Protein AF-A0A7Y3BCU7-F1 (afdb_monomer_lite)

Sequence (84 aa):
ALGLVIAVPAVCGFIWAGWAVVGRPPLSFGFVNVPAAVLIFTMSVFTAPVGSRLAHALHAGPLKRVFALFLLITSIRMLWQ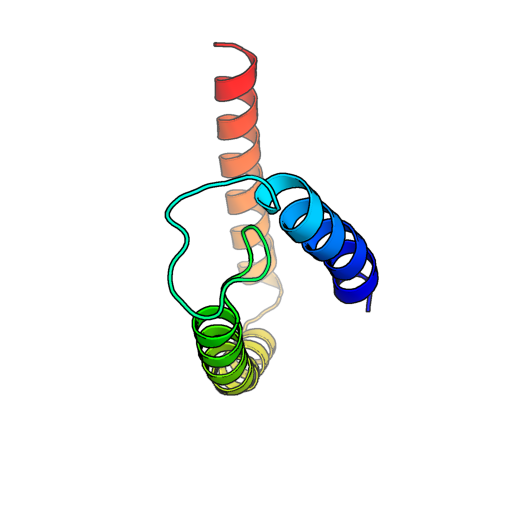ALG

Radius of gyration: 18.39 Å; chains: 1; bounding box: 41×24×41 Å

Foldseek 3Di:
DVVVVVVVVVVVVQLVCQVPDPPDDPCDRRNRRPVVVVVCVVVCVVCVVVVVVVVVVDDPVVVVVVVVVVVVVVVVVVVVVVVD

pLDDT: mean 86.09, std 9.02, range [60.31, 97.31]

Secondary structure (DSSP, 8-state):
-HHHHHHHHHHHHHHHHTTT-SSPPTTEETTEEHHHHHHHHHHHHHHHHHHHHHHHHS-HHHHHHHHHHHHHHHHHHHHHHHH-

Structure (mmCIF, N/CA/C/O backbone):
data_AF-A0A7Y3BCU7-F1
#
_entry.id   AF-A0A7Y3BCU7-F1
#
loop_
_atom_site.group_PDB
_atom_site.id
_atom_site.type_symbol
_atom_site.label_atom_id
_atom_site.label_alt_id
_atom_site.label_comp_id
_atom_site.label_asym_id
_atom_site.label_entity_id
_atom_site.label_seq_id
_atom_site.pdbx_PDB_ins_code
_atom_site.Cartn_x
_atom_site.Cartn_y
_atom_site.Cartn_z
_atom_site.occupancy
_atom_site.B_iso_or_equiv
_atom_site.auth_seq_id
_atom_site.auth_comp_id
_atom_site.auth_asym_id
_atom_site.auth_atom_id
_atom_site.pdbx_PDB_model_num
ATOM 1 N N . ALA A 1 1 ? -9.080 13.578 -5.590 1.00 62.56 1 ALA A N 1
ATOM 2 C CA . ALA A 1 1 ? -8.318 12.341 -5.861 1.00 62.56 1 ALA A CA 1
ATOM 3 C C . ALA A 1 1 ? -6.813 12.634 -5.882 1.00 62.56 1 ALA A C 1
ATOM 5 O O . ALA A 1 1 ? -6.214 12.701 -6.946 1.00 62.56 1 ALA A O 1
ATOM 6 N N . LEU A 1 2 ? -6.195 12.828 -4.710 1.00 83.25 2 LEU A N 1
ATOM 7 C CA . LEU A 1 2 ? -4.750 13.111 -4.606 1.00 83.25 2 LEU A CA 1
ATOM 8 C C . LEU A 1 2 ? -3.896 11.922 -5.082 1.00 83.25 2 LEU A C 1
ATOM 10 O O . LEU A 1 2 ? -2.884 12.116 -5.743 1.00 83.25 2 LEU A O 1
ATOM 14 N N . GLY A 1 3 ? -4.363 10.694 -4.825 1.00 83.88 3 GLY A N 1
ATOM 15 C CA . GLY A 1 3 ? -3.703 9.455 -5.246 1.00 83.88 3 GLY A CA 1
ATOM 16 C C . GLY A 1 3 ? -3.493 9.332 -6.759 1.00 83.88 3 GLY A C 1
ATOM 17 O O . GLY A 1 3 ? -2.445 8.876 -7.195 1.00 83.88 3 GLY A O 1
ATOM 18 N N . LEU A 1 4 ? -4.451 9.787 -7.574 1.00 88.00 4 LEU A N 1
ATOM 19 C CA . LEU A 1 4 ? -4.324 9.737 -9.035 1.00 88.00 4 LEU A CA 1
ATOM 20 C C . LEU A 1 4 ? -3.196 10.659 -9.521 1.00 88.00 4 LEU A C 1
ATOM 22 O O . LEU A 1 4 ? -2.394 10.270 -10.363 1.00 88.00 4 LEU A O 1
ATOM 26 N N . VAL A 1 5 ? -3.109 11.859 -8.940 1.00 93.31 5 VAL A N 1
ATOM 27 C CA . VAL A 1 5 ? -2.116 12.878 -9.310 1.00 93.31 5 VAL A CA 1
ATOM 28 C C . VAL A 1 5 ? -0.693 12.408 -9.008 1.00 93.31 5 VAL A C 1
ATOM 30 O O . VAL A 1 5 ? 0.205 12.684 -9.794 1.00 93.31 5 VAL A O 1
ATOM 33 N N . ILE A 1 6 ? -0.483 11.663 -7.917 1.00 92.62 6 ILE A N 1
ATOM 34 C CA . ILE A 1 6 ? 0.830 11.078 -7.594 1.00 92.62 6 ILE A CA 1
ATOM 35 C C . ILE A 1 6 ? 1.118 9.790 -8.382 1.00 92.62 6 ILE A C 1
ATOM 37 O O . ILE A 1 6 ? 2.272 9.510 -8.696 1.00 92.62 6 ILE A O 1
ATOM 41 N N . ALA A 1 7 ? 0.088 9.009 -8.729 1.00 89.69 7 ALA A N 1
ATOM 42 C CA . ALA A 1 7 ? 0.253 7.724 -9.405 1.00 89.69 7 ALA A CA 1
ATOM 43 C C . ALA A 1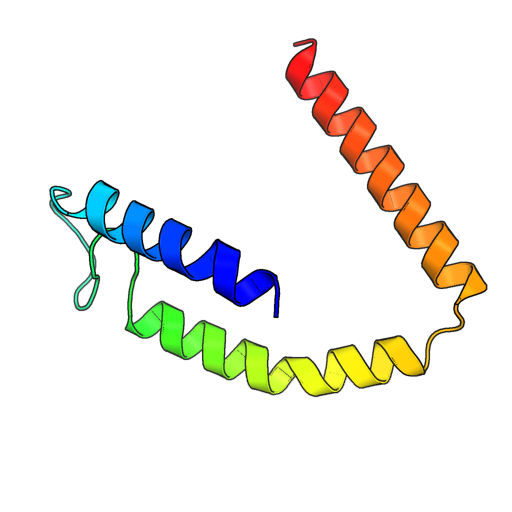 7 ? 0.698 7.877 -10.865 1.00 89.69 7 ALA A C 1
ATOM 45 O O . ALA A 1 7 ? 1.548 7.117 -11.321 1.00 89.69 7 ALA A O 1
ATOM 46 N N . VAL A 1 8 ? 0.160 8.863 -11.589 1.00 91.44 8 VAL A N 1
ATOM 47 C CA . VAL A 1 8 ? 0.492 9.103 -13.005 1.00 91.44 8 VAL A CA 1
ATOM 48 C C . VAL A 1 8 ? 1.998 9.330 -13.229 1.00 91.44 8 VAL A C 1
ATOM 50 O O . VAL A 1 8 ? 2.596 8.555 -13.977 1.00 91.44 8 VAL A O 1
ATOM 53 N N . PRO A 1 9 ? 2.659 10.313 -12.584 1.00 92.19 9 PRO A N 1
ATOM 54 C CA . PRO A 1 9 ? 4.092 10.525 -12.769 1.00 92.19 9 PRO A CA 1
ATOM 55 C C . PRO A 1 9 ? 4.929 9.350 -12.252 1.00 92.19 9 PRO A C 1
ATOM 57 O O . PRO A 1 9 ? 5.946 9.032 -12.863 1.00 92.19 9 PRO A O 1
ATOM 60 N N . ALA A 1 10 ? 4.497 8.658 -11.189 1.00 90.44 10 ALA A N 1
ATOM 61 C CA . ALA A 1 10 ? 5.187 7.467 -10.696 1.00 90.44 10 ALA A CA 1
ATOM 62 C C . ALA A 1 10 ? 5.191 6.339 -11.740 1.00 90.44 10 ALA A C 1
ATOM 64 O O . ALA A 1 10 ? 6.252 5.814 -12.073 1.00 90.44 10 ALA A O 1
ATOM 65 N N . VAL A 1 11 ? 4.027 6.002 -12.305 1.00 89.75 11 VAL A N 1
ATOM 66 C CA . VAL A 1 11 ? 3.895 4.979 -13.355 1.00 89.75 11 VAL A CA 1
ATOM 67 C C . VAL A 1 11 ? 4.706 5.365 -14.590 1.00 89.75 11 VAL A C 1
ATOM 69 O O . VAL A 1 11 ? 5.467 4.539 -15.090 1.00 89.75 11 VAL A O 1
ATOM 72 N N . CYS A 1 12 ? 4.623 6.620 -15.040 1.00 89.56 12 CYS A N 1
ATOM 73 C CA . CYS A 1 12 ? 5.448 7.111 -16.146 1.00 89.56 12 CYS A CA 1
ATOM 74 C C . CYS A 1 12 ? 6.951 6.971 -15.851 1.00 89.56 12 CYS A C 1
ATOM 76 O O . CYS A 1 12 ? 7.701 6.502 -16.708 1.00 89.56 12 CYS A O 1
ATOM 78 N N . GLY A 1 13 ? 7.387 7.304 -14.632 1.00 89.69 13 GLY A N 1
ATOM 79 C CA . GLY A 1 13 ? 8.770 7.134 -14.185 1.00 89.69 13 GLY A CA 1
ATOM 80 C C . GLY A 1 13 ? 9.221 5.672 -14.180 1.00 89.69 13 GLY A C 1
ATOM 81 O O . GLY A 1 13 ? 10.304 5.368 -14.673 1.00 89.69 13 GLY A O 1
ATOM 82 N N . PHE A 1 14 ? 8.383 4.746 -13.707 1.00 87.62 14 PHE A N 1
ATOM 83 C CA . PHE A 1 14 ? 8.679 3.306 -13.716 1.00 87.62 14 PHE A CA 1
ATOM 84 C C . PHE A 1 14 ? 8.706 2.700 -15.124 1.00 87.62 14 PHE A C 1
ATOM 86 O O . PHE A 1 14 ? 9.507 1.799 -15.396 1.00 87.62 14 PHE A O 1
ATOM 93 N N . ILE A 1 15 ? 7.856 3.188 -16.030 1.00 86.81 15 ILE A N 1
ATOM 94 C CA . ILE A 1 15 ? 7.877 2.781 -17.438 1.00 86.81 15 ILE A CA 1
ATOM 95 C C . ILE A 1 15 ? 9.176 3.260 -18.096 1.00 86.81 15 ILE A C 1
ATOM 97 O O . ILE A 1 15 ? 9.852 2.454 -18.738 1.00 86.81 15 ILE A O 1
ATOM 101 N N . TRP A 1 16 ? 9.559 4.528 -17.891 1.00 85.38 16 TRP A N 1
ATOM 102 C CA . TRP A 1 16 ? 10.812 5.080 -18.417 1.00 85.38 16 TRP A CA 1
ATOM 103 C C . TRP A 1 16 ? 12.024 4.337 -17.841 1.00 85.38 16 TRP A C 1
ATOM 105 O O . TRP A 1 16 ? 12.848 3.822 -18.596 1.00 85.38 16 TRP A O 1
ATOM 115 N N . ALA A 1 17 ? 12.114 4.203 -16.516 1.00 84.50 17 ALA A N 1
ATOM 116 C CA . ALA A 1 17 ? 13.245 3.561 -15.845 1.00 84.50 17 ALA A CA 1
ATOM 117 C C . ALA A 1 17 ? 13.433 2.090 -16.259 1.00 84.50 17 ALA A C 1
ATOM 119 O O . ALA A 1 17 ? 14.560 1.608 -16.346 1.00 84.50 17 ALA A O 1
ATOM 120 N N . GLY A 1 18 ? 12.342 1.371 -16.541 1.00 75.00 18 GLY A N 1
ATOM 121 C CA . GLY A 1 18 ? 12.388 -0.039 -16.929 1.00 75.00 18 GLY A CA 1
ATOM 122 C C . GLY A 1 18 ? 12.535 -0.291 -18.430 1.00 75.00 18 GLY A C 1
ATOM 123 O O . GLY A 1 18 ? 12.560 -1.453 -18.841 1.00 75.00 18 GLY A O 1
ATOM 124 N N . TRP A 1 19 ? 12.591 0.751 -19.269 1.00 72.62 19 TRP A N 1
ATOM 125 C CA . TRP A 1 19 ? 12.498 0.609 -20.729 1.00 72.62 19 TRP A CA 1
ATOM 126 C C . TRP A 1 19 ? 13.663 -0.184 -21.340 1.00 72.62 19 TRP A C 1
ATOM 128 O O . TRP A 1 19 ? 13.452 -0.938 -22.291 1.00 72.62 19 TRP A O 1
ATOM 138 N N . ALA A 1 20 ? 14.865 -0.070 -20.769 1.00 70.31 20 ALA A N 1
ATOM 139 C CA . ALA A 1 20 ? 16.089 -0.705 -21.268 1.00 70.31 20 ALA A CA 1
ATOM 140 C C . ALA A 1 20 ? 16.427 -2.058 -20.603 1.00 70.31 20 ALA A C 1
ATOM 142 O O . ALA A 1 20 ? 17.457 -2.652 -20.912 1.00 70.31 20 ALA A O 1
ATOM 143 N N . VAL A 1 21 ? 15.583 -2.570 -19.698 1.00 72.75 21 VAL A N 1
ATOM 144 C CA . VAL A 1 21 ? 15.867 -3.822 -18.974 1.00 72.75 21 VAL A CA 1
ATOM 145 C C . VAL A 1 21 ? 15.586 -5.038 -19.866 1.00 72.75 21 VAL A C 1
ATOM 147 O O . VAL A 1 21 ? 14.488 -5.196 -20.409 1.00 72.75 21 VAL A O 1
ATOM 150 N N . VAL A 1 22 ? 16.577 -5.915 -20.025 1.00 60.31 22 VAL A N 1
ATOM 151 C CA . VAL A 1 22 ? 16.477 -7.165 -20.799 1.00 60.31 22 VAL A CA 1
ATOM 152 C C . VAL A 1 22 ? 16.055 -8.306 -19.860 1.00 60.31 22 VAL A C 1
ATOM 154 O O . VAL A 1 22 ? 16.556 -8.390 -18.745 1.00 60.31 22 VAL A O 1
ATOM 157 N N . GLY A 1 23 ? 15.114 -9.164 -20.282 1.00 69.56 23 GLY A N 1
ATOM 158 C CA . GLY A 1 23 ? 14.587 -10.278 -19.466 1.00 69.56 23 GLY A CA 1
ATOM 159 C C . GLY A 1 23 ? 13.233 -10.027 -18.783 1.00 69.56 23 GLY A C 1
ATOM 160 O O . GLY A 1 23 ? 12.898 -10.692 -17.806 1.00 69.56 23 GLY A O 1
ATOM 161 N N . ARG A 1 24 ? 12.444 -9.060 -19.267 1.00 63.41 24 ARG A N 1
ATOM 162 C CA . ARG A 1 24 ? 11.124 -8.744 -18.698 1.00 63.41 24 ARG A CA 1
ATOM 163 C C . ARG A 1 24 ? 10.091 -9.846 -18.992 1.00 63.41 24 ARG A C 1
ATOM 165 O O . ARG A 1 24 ? 10.085 -10.373 -20.106 1.00 63.41 24 ARG A O 1
ATOM 172 N N . PRO A 1 25 ? 9.175 -10.145 -18.048 1.00 68.62 25 PRO A N 1
ATOM 173 C CA . PRO A 1 25 ? 8.039 -11.026 -18.302 1.00 68.62 25 PRO A CA 1
ATOM 174 C C . PRO A 1 25 ? 7.210 -10.527 -19.497 1.00 68.62 25 PRO A C 1
ATOM 176 O O . PRO A 1 25 ? 7.100 -9.304 -19.678 1.00 68.62 25 PRO A O 1
ATOM 179 N N . PRO A 1 26 ? 6.594 -11.426 -20.287 1.00 67.31 26 PRO A N 1
ATOM 180 C CA . PRO A 1 26 ? 5.734 -11.022 -21.397 1.00 67.31 26 PRO A CA 1
ATOM 181 C C . PRO A 1 26 ? 4.626 -10.079 -20.895 1.00 67.31 26 PRO A C 1
ATOM 183 O O . PRO A 1 26 ? 4.121 -10.252 -19.786 1.00 67.31 26 PRO A O 1
ATOM 186 N N . LEU A 1 27 ? 4.262 -9.073 -21.704 1.00 71.31 27 LEU A N 1
ATOM 187 C CA . LEU A 1 27 ? 3.246 -8.042 -21.398 1.00 71.31 27 LEU A CA 1
ATOM 188 C C . LEU A 1 27 ? 3.642 -6.997 -20.320 1.00 71.31 27 LEU A C 1
ATOM 190 O O . LEU A 1 27 ? 2.776 -6.451 -19.631 1.00 71.31 27 LEU A O 1
ATOM 194 N N . SER A 1 28 ? 4.936 -6.685 -20.175 1.00 75.88 28 SER A N 1
ATOM 195 C CA . SER A 1 28 ? 5.424 -5.628 -19.264 1.00 75.88 28 SER A CA 1
ATOM 196 C C . SER A 1 28 ? 5.804 -4.337 -20.005 1.00 75.88 28 SER A C 1
ATOM 198 O O . SER A 1 28 ? 6.635 -4.370 -20.912 1.00 75.88 28 SER A O 1
ATOM 200 N N . PHE A 1 29 ? 5.267 -3.189 -19.580 1.00 74.81 29 PHE A N 1
ATOM 201 C CA . PHE A 1 29 ? 5.726 -1.856 -19.990 1.00 74.81 29 PHE A CA 1
ATOM 202 C C . PHE A 1 29 ? 6.746 -1.333 -18.973 1.00 74.81 29 PHE A C 1
ATOM 204 O O . PHE A 1 29 ? 6.395 -0.886 -17.882 1.00 74.81 29 PHE A O 1
ATOM 211 N N . GLY A 1 30 ? 8.034 -1.421 -19.309 1.00 79.38 30 GLY A N 1
ATOM 212 C CA . GLY A 1 30 ? 9.105 -1.112 -18.356 1.00 79.38 30 GLY A CA 1
ATOM 213 C C . GLY A 1 30 ? 9.039 -2.028 -17.127 1.00 79.38 30 GLY A C 1
ATOM 214 O O . GLY A 1 30 ? 9.011 -3.248 -17.284 1.00 79.38 30 GLY A O 1
ATOM 215 N N . PHE A 1 31 ? 8.983 -1.447 -15.925 1.00 78.56 31 PHE A N 1
ATOM 216 C CA . PHE A 1 31 ? 8.763 -2.188 -14.671 1.00 78.56 31 PHE A CA 1
ATOM 217 C C . PHE A 1 31 ? 7.286 -2.495 -14.369 1.00 78.56 31 PHE A C 1
ATOM 219 O O . PHE A 1 31 ? 6.987 -3.184 -13.395 1.00 78.56 31 PHE A O 1
ATOM 226 N N . VAL A 1 32 ? 6.351 -2.001 -15.181 1.00 83.00 32 VAL A N 1
ATOM 227 C CA . VAL A 1 32 ? 4.914 -2.163 -14.946 1.00 83.00 32 VAL A CA 1
ATOM 228 C C . VAL A 1 32 ? 4.397 -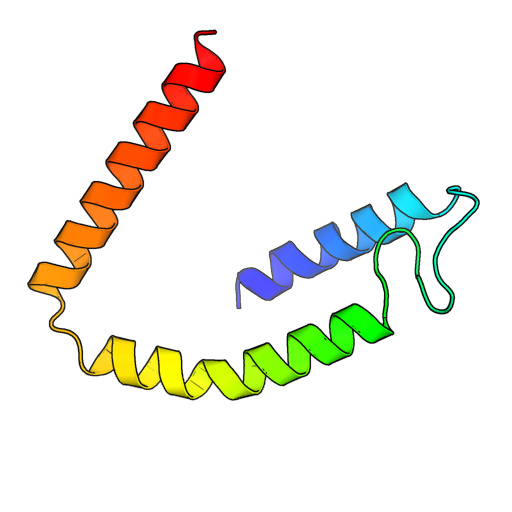3.360 -15.740 1.00 83.00 32 VAL A C 1
ATOM 230 O O . VAL A 1 32 ? 4.291 -3.314 -16.964 1.00 83.00 32 VAL A O 1
ATOM 233 N N . ASN A 1 33 ? 4.060 -4.450 -15.051 1.00 86.44 33 ASN A N 1
ATOM 234 C CA . ASN A 1 33 ? 3.468 -5.631 -15.679 1.00 86.44 33 ASN A CA 1
ATOM 235 C C . ASN A 1 33 ? 1.944 -5.468 -15.805 1.00 86.44 33 ASN A C 1
ATOM 237 O O . ASN A 1 33 ? 1.248 -5.369 -14.794 1.00 86.44 33 ASN A O 1
ATOM 241 N N . VAL A 1 34 ? 1.425 -5.433 -17.037 1.00 84.44 34 VAL A N 1
ATOM 242 C CA . VAL A 1 34 ? 0.001 -5.153 -17.297 1.00 84.44 34 VAL A CA 1
ATOM 243 C C . VAL A 1 34 ? -0.919 -6.253 -16.753 1.00 84.44 34 VAL A C 1
ATOM 245 O O . VAL A 1 34 ? -1.872 -5.905 -16.055 1.00 84.44 34 VAL A O 1
ATOM 248 N N . PRO A 1 35 ? -0.652 -7.557 -16.978 1.00 86.00 35 PRO A N 1
ATOM 249 C CA . PRO A 1 35 ? -1.453 -8.625 -16.381 1.00 86.00 35 PRO A CA 1
ATOM 250 C C . PRO A 1 35 ? -1.523 -8.539 -14.854 1.00 86.00 35 PRO A C 1
ATOM 252 O O . PRO A 1 35 ? -2.609 -8.612 -14.277 1.00 86.00 35 PRO A O 1
ATOM 255 N N . ALA A 1 36 ? -0.379 -8.327 -14.196 1.00 86.62 36 ALA A N 1
ATOM 256 C CA . ALA A 1 36 ? -0.326 -8.183 -12.746 1.00 86.62 36 ALA A CA 1
ATOM 257 C C . ALA A 1 36 ? -1.098 -6.944 -12.272 1.00 86.62 36 ALA A C 1
ATOM 259 O O . ALA A 1 36 ? -1.854 -7.026 -11.305 1.00 86.62 36 ALA A O 1
ATOM 260 N N . ALA A 1 37 ? -0.966 -5.815 -12.974 1.00 87.94 37 ALA A N 1
ATOM 261 C CA . ALA A 1 37 ? -1.688 -4.589 -12.651 1.00 87.94 37 ALA A CA 1
ATOM 262 C C . ALA A 1 37 ? -3.211 -4.782 -12.729 1.00 87.94 37 ALA A C 1
ATOM 264 O O . ALA A 1 37 ? -3.924 -4.372 -11.814 1.00 87.94 37 ALA A O 1
ATOM 265 N N . VAL A 1 38 ? -3.712 -5.452 -13.772 1.00 90.25 38 VAL A N 1
ATOM 266 C CA . VAL A 1 38 ? -5.147 -5.749 -13.930 1.00 90.25 38 VAL A CA 1
ATOM 267 C C . VAL A 1 38 ? -5.649 -6.665 -12.814 1.00 90.25 38 VAL A C 1
ATOM 269 O O . VAL A 1 38 ? -6.724 -6.431 -12.254 1.00 90.25 38 VAL A O 1
ATOM 272 N N . LEU A 1 39 ? -4.869 -7.682 -12.451 1.00 92.44 39 LEU A N 1
ATOM 273 C CA . LEU A 1 39 ? -5.236 -8.624 -11.395 1.00 92.44 39 LEU A CA 1
ATOM 274 C C . LEU A 1 39 ? -5.300 -7.930 -10.025 1.00 92.44 39 LEU A C 1
ATOM 276 O O . LEU A 1 39 ? -6.296 -8.060 -9.310 1.00 92.44 39 LEU A O 1
ATOM 280 N N . ILE A 1 40 ? -4.290 -7.117 -9.697 1.00 92.00 40 ILE A N 1
ATOM 281 C CA . ILE A 1 40 ? -4.256 -6.316 -8.463 1.00 92.00 40 ILE A CA 1
ATOM 282 C C . ILE A 1 40 ? -5.407 -5.309 -8.439 1.00 92.00 40 ILE A C 1
ATOM 284 O O . ILE A 1 40 ? -6.055 -5.153 -7.403 1.00 92.00 40 ILE A O 1
ATOM 288 N N . PHE A 1 41 ? -5.682 -4.637 -9.559 1.00 91.81 41 PHE A N 1
ATOM 289 C CA . PHE A 1 41 ? -6.775 -3.673 -9.661 1.00 91.81 41 PHE A CA 1
ATOM 290 C C . PHE A 1 41 ? -8.125 -4.338 -9.392 1.00 91.81 41 PHE A C 1
ATOM 292 O O . PHE A 1 41 ? -8.886 -3.863 -8.551 1.00 91.81 41 PHE A O 1
ATOM 299 N N . THR A 1 42 ? -8.388 -5.477 -10.032 1.00 93.88 42 THR A N 1
ATOM 300 C CA . THR A 1 42 ? -9.637 -6.231 -9.860 1.00 93.88 42 THR A CA 1
ATOM 301 C C . THR A 1 42 ? -9.831 -6.646 -8.402 1.00 93.88 42 THR A C 1
ATOM 303 O O . THR A 1 42 ? -10.884 -6.392 -7.817 1.00 93.88 42 THR A O 1
ATOM 306 N N . MET A 1 43 ? -8.789 -7.207 -7.780 1.00 94.50 43 MET A N 1
ATOM 307 C CA . MET A 1 43 ? -8.847 -7.620 -6.377 1.00 94.50 43 MET A CA 1
ATOM 308 C C . MET A 1 43 ? -9.018 -6.425 -5.425 1.00 94.50 43 MET A C 1
ATOM 310 O O . MET A 1 43 ? -9.765 -6.499 -4.446 1.00 94.50 43 MET A O 1
ATOM 314 N N . SER A 1 44 ? -8.365 -5.300 -5.727 1.00 92.75 44 SER A N 1
ATOM 315 C CA . SER A 1 44 ? -8.441 -4.070 -4.930 1.00 92.75 44 SER A CA 1
ATOM 316 C C . SER A 1 44 ? -9.830 -3.442 -4.991 1.00 92.75 44 SER A C 1
ATOM 318 O O . SER A 1 44 ? -10.372 -3.078 -3.950 1.00 92.75 44 SER A O 1
ATOM 320 N N . VAL A 1 45 ? -10.438 -3.361 -6.179 1.00 94.19 45 VAL A N 1
ATOM 321 C CA . VAL A 1 45 ? -11.808 -2.848 -6.354 1.00 94.19 45 VAL A CA 1
ATOM 322 C C . VAL A 1 45 ? -12.813 -3.743 -5.636 1.00 94.19 45 VAL A C 1
ATOM 324 O O . VAL A 1 45 ? -13.715 -3.232 -4.976 1.00 94.19 45 VAL A O 1
ATOM 327 N N . PHE A 1 46 ? -12.631 -5.065 -5.692 1.00 94.75 46 PHE A N 1
ATOM 328 C CA . PHE A 1 46 ? -13.499 -6.007 -4.987 1.00 94.75 46 PHE A CA 1
ATOM 329 C C . PHE A 1 46 ? -13.378 -5.896 -3.458 1.00 94.75 46 PHE A C 1
ATOM 331 O O . PHE A 1 46 ? -14.367 -6.009 -2.735 1.00 94.75 46 PHE A O 1
ATOM 338 N N . THR A 1 47 ? -12.173 -5.623 -2.956 1.00 93.94 47 THR A N 1
ATOM 339 C CA . THR A 1 47 ? -11.897 -5.512 -1.513 1.00 93.94 47 THR A CA 1
ATOM 340 C C . THR A 1 47 ? -12.212 -4.118 -0.948 1.00 93.94 47 THR A C 1
ATOM 342 O O . THR A 1 47 ? -12.532 -3.983 0.236 1.00 93.94 47 THR A O 1
ATOM 345 N N . ALA A 1 48 ? -12.190 -3.070 -1.777 1.00 92.38 48 ALA A N 1
ATOM 346 C CA . ALA A 1 48 ? -12.500 -1.692 -1.392 1.00 92.38 48 ALA A CA 1
ATOM 347 C C . ALA A 1 48 ? -13.828 -1.512 -0.616 1.00 92.38 48 ALA A C 1
ATOM 349 O O . ALA A 1 48 ? -13.803 -0.853 0.432 1.00 92.38 48 ALA A O 1
ATOM 350 N N . PRO A 1 49 ? -14.978 -2.090 -1.032 1.00 89.06 49 PRO A N 1
ATOM 351 C CA . PRO A 1 49 ? -16.228 -1.939 -0.289 1.00 89.06 49 PRO A CA 1
ATOM 352 C C . PRO A 1 49 ? -16.156 -2.574 1.102 1.00 89.06 49 PRO A C 1
ATOM 354 O O . PRO A 1 49 ? -16.648 -1.980 2.064 1.00 89.06 49 PRO A O 1
ATOM 357 N N . VAL A 1 50 ? -15.487 -3.725 1.236 1.00 91.25 50 VAL A N 1
ATOM 358 C CA . VAL A 1 50 ? -15.297 -4.407 2.527 1.00 91.25 50 VAL A CA 1
ATOM 359 C C . VAL A 1 50 ? -14.532 -3.502 3.492 1.00 91.25 50 VAL A C 1
ATOM 361 O O . VAL A 1 50 ? -14.982 -3.284 4.617 1.00 91.25 50 VAL A O 1
ATOM 364 N N . GLY A 1 51 ? -13.430 -2.905 3.030 1.00 85.69 51 GLY A N 1
ATOM 365 C CA . GLY A 1 51 ? -12.639 -1.965 3.825 1.00 85.69 51 GLY A CA 1
ATOM 366 C C . GLY A 1 51 ? -13.424 -0.716 4.235 1.00 85.69 51 GLY A C 1
ATOM 367 O O . GLY A 1 51 ? -13.396 -0.334 5.404 1.00 85.69 51 GLY A O 1
ATOM 368 N N . SER A 1 52 ? -14.176 -0.111 3.307 1.00 87.44 52 SER A N 1
ATOM 369 C CA . SER A 1 52 ? -14.974 1.094 3.595 1.00 87.44 52 SER A CA 1
ATOM 370 C C . SER A 1 52 ? -16.065 0.846 4.644 1.00 87.44 52 SER A C 1
ATOM 372 O O . SER A 1 52 ? -16.264 1.658 5.549 1.00 87.44 52 SER A O 1
ATOM 374 N N . ARG A 1 53 ? -16.720 -0.319 4.582 1.00 86.25 53 ARG A N 1
ATOM 375 C CA . ARG A 1 53 ? -17.765 -0.709 5.531 1.00 86.25 53 ARG A CA 1
ATOM 376 C C . ARG A 1 53 ? -17.190 -0.973 6.919 1.00 86.25 53 ARG A C 1
ATOM 378 O O . ARG A 1 53 ? -17.776 -0.545 7.910 1.00 86.25 53 ARG A O 1
ATOM 385 N N . LEU A 1 54 ? -16.031 -1.627 6.987 1.00 85.06 54 LEU A N 1
ATOM 386 C CA . LEU A 1 54 ? -15.325 -1.864 8.245 1.00 85.06 54 LEU A CA 1
ATOM 387 C C . LEU A 1 54 ? -14.867 -0.543 8.882 1.00 85.06 54 LEU A C 1
ATOM 389 O O . LEU A 1 54 ? -15.035 -0.345 10.081 1.00 85.06 54 LEU A O 1
ATOM 393 N N . ALA A 1 55 ? -14.358 0.389 8.073 1.00 82.62 55 ALA A N 1
ATOM 394 C CA . AL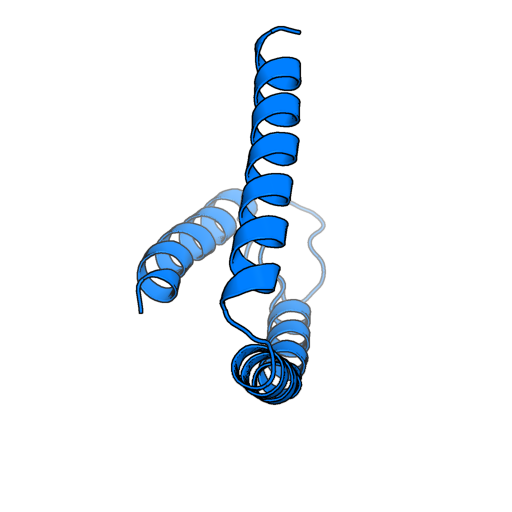A A 1 55 ? -13.914 1.700 8.537 1.00 82.62 55 ALA A CA 1
ATOM 395 C C . ALA A 1 55 ? -15.059 2.548 9.115 1.00 82.62 55 ALA A C 1
ATOM 397 O O . ALA A 1 55 ? -14.853 3.238 10.110 1.00 82.62 55 ALA A O 1
ATOM 398 N N . HIS A 1 56 ? -16.263 2.484 8.538 1.00 82.12 56 HIS A N 1
ATOM 399 C CA . HIS A 1 56 ? -17.437 3.181 9.079 1.00 82.12 56 HIS A CA 1
ATOM 400 C C . HIS A 1 56 ? -18.056 2.501 10.305 1.00 82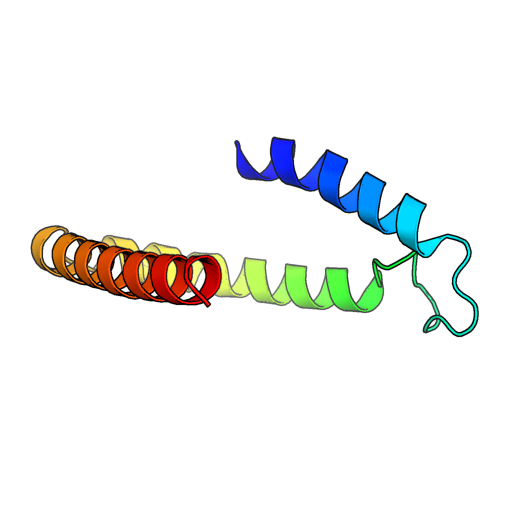.12 56 HIS A C 1
ATOM 402 O O . HIS A 1 56 ? -18.679 3.180 11.117 1.00 82.12 56 HIS A O 1
ATOM 408 N N . ALA A 1 57 ? -17.871 1.190 10.471 1.00 81.50 57 ALA A N 1
ATOM 409 C CA . ALA A 1 57 ? -18.333 0.465 11.654 1.00 81.50 57 ALA A CA 1
ATOM 410 C C . ALA A 1 57 ? -17.421 0.659 12.884 1.00 81.50 57 ALA A C 1
ATOM 412 O O . ALA A 1 57 ? -17.831 0.389 14.012 1.00 81.50 57 ALA A O 1
ATOM 413 N N . LEU A 1 58 ? -16.180 1.112 12.689 1.00 79.81 58 LEU A N 1
ATOM 414 C CA . LEU A 1 58 ? -15.215 1.314 13.766 1.00 79.81 58 LEU A CA 1
ATOM 415 C C . LEU A 1 58 ? -15.381 2.692 14.420 1.00 79.81 58 LEU A C 1
ATOM 417 O O . LEU A 1 58 ? -15.416 3.729 13.762 1.00 79.81 58 LEU A O 1
ATOM 421 N N . HIS A 1 59 ? -15.417 2.713 15.752 1.00 79.50 59 HIS A N 1
ATOM 422 C CA . HIS A 1 59 ? -15.503 3.949 16.525 1.00 79.50 59 HIS A CA 1
ATOM 423 C C . HIS A 1 59 ? -14.216 4.780 16.355 1.00 79.50 59 HIS A C 1
ATOM 425 O O . HIS A 1 59 ? -13.102 4.275 16.520 1.00 79.50 59 HIS A O 1
ATOM 431 N N . ALA A 1 60 ? -14.358 6.082 16.088 1.00 78.69 60 ALA A N 1
ATOM 432 C CA . ALA A 1 60 ? -13.232 6.973 15.779 1.00 78.69 60 ALA A CA 1
ATOM 433 C C . ALA A 1 60 ? -12.178 7.079 16.905 1.00 78.69 60 ALA A C 1
ATOM 435 O O . ALA A 1 60 ? -10.997 7.298 16.636 1.00 78.69 60 ALA A O 1
ATOM 436 N N . GLY A 1 61 ? -12.587 6.896 18.166 1.00 82.75 61 GLY A N 1
ATOM 437 C CA . GLY A 1 61 ? -11.708 6.961 19.339 1.00 82.75 61 GLY A CA 1
ATOM 438 C C . GLY A 1 61 ? -10.562 5.936 19.315 1.00 82.75 61 GLY A C 1
ATOM 439 O O . GLY A 1 61 ? -9.397 6.338 19.253 1.00 82.75 61 GLY A O 1
ATOM 440 N N . PRO A 1 62 ? -10.850 4.620 19.363 1.00 82.44 62 PRO A N 1
ATOM 441 C CA . PRO A 1 62 ? -9.817 3.586 19.297 1.00 82.44 62 PRO A CA 1
ATOM 442 C C . PRO A 1 62 ? -9.041 3.598 17.973 1.00 82.44 62 PRO A C 1
ATOM 444 O O . PRO A 1 62 ? -7.823 3.429 17.996 1.00 82.44 62 PRO A O 1
ATOM 447 N N . LEU A 1 63 ? -9.694 3.885 16.840 1.00 85.19 63 LEU A N 1
ATOM 448 C CA . LEU A 1 63 ? -9.029 3.921 15.533 1.00 85.19 63 LEU A CA 1
ATOM 449 C C . LEU A 1 63 ? -7.915 4.980 15.476 1.00 85.19 63 LEU A C 1
ATOM 451 O O . LEU A 1 63 ? -6.807 4.698 15.019 1.00 85.19 63 LEU A O 1
ATOM 455 N N . LYS A 1 64 ? -8.171 6.176 16.019 1.00 86.75 64 LYS A N 1
ATOM 456 C CA . LYS A 1 64 ? -7.171 7.250 16.095 1.00 86.75 64 LYS A CA 1
ATOM 457 C C . LYS A 1 64 ? -5.964 6.861 16.954 1.00 86.75 64 LYS A C 1
ATOM 459 O O . LYS A 1 64 ? -4.837 7.185 16.589 1.00 86.75 64 LYS A O 1
ATOM 464 N N . ARG A 1 65 ? -6.179 6.162 18.077 1.00 89.62 65 ARG A N 1
ATOM 465 C CA . ARG A 1 65 ? -5.083 5.707 18.955 1.00 89.62 65 ARG A CA 1
ATOM 466 C C . ARG A 1 65 ? -4.204 4.666 18.269 1.00 89.62 65 ARG A C 1
ATOM 468 O O . ARG A 1 65 ? -2.985 4.782 18.329 1.00 89.62 65 ARG A O 1
ATOM 475 N N . VAL A 1 66 ? -4.814 3.696 17.588 1.00 91.25 66 VAL A N 1
ATOM 476 C CA . VAL A 1 66 ? -4.077 2.670 16.833 1.00 91.25 66 VAL A CA 1
ATOM 477 C C . VAL A 1 66 ? -3.264 3.307 15.707 1.00 91.25 66 VAL A C 1
ATOM 479 O O . VAL A 1 66 ? -2.088 2.990 15.548 1.00 91.25 66 VAL A O 1
ATOM 482 N N . PHE A 1 67 ? -3.845 4.260 14.974 1.00 90.94 67 PHE A N 1
ATOM 483 C CA . PHE A 1 67 ? -3.129 4.966 13.913 1.00 90.94 67 PHE A CA 1
ATOM 484 C C . PHE A 1 67 ? -1.957 5.802 14.451 1.00 90.94 67 PHE A C 1
ATOM 486 O O . PHE A 1 67 ? -0.866 5.768 13.889 1.00 90.94 67 PHE A O 1
ATOM 493 N N . ALA A 1 68 ? -2.146 6.500 15.575 1.00 93.56 68 ALA A N 1
ATOM 494 C CA . ALA A 1 68 ? -1.072 7.247 16.229 1.00 93.56 68 ALA A CA 1
ATOM 495 C C . ALA A 1 68 ? 0.074 6.331 16.692 1.00 93.56 68 ALA A C 1
ATOM 497 O O . ALA A 1 68 ? 1.240 6.658 16.479 1.00 93.56 68 ALA A O 1
ATOM 498 N N . LEU A 1 69 ? -0.247 5.166 17.264 1.00 96.44 69 LEU A N 1
ATOM 499 C CA . LEU A 1 69 ? 0.752 4.169 17.653 1.00 96.44 69 LEU A CA 1
ATOM 500 C C . LEU A 1 69 ? 1.523 3.645 16.432 1.00 96.44 69 LEU A C 1
ATOM 502 O O . LEU A 1 69 ? 2.748 3.564 16.464 1.00 96.44 69 LEU A O 1
ATOM 506 N N . PHE A 1 70 ? 0.821 3.348 15.336 1.00 95.12 70 PHE A N 1
ATOM 507 C CA . PHE A 1 70 ? 1.436 2.918 14.079 1.00 95.12 70 PHE A CA 1
ATOM 508 C C . PHE A 1 70 ? 2.401 3.970 13.505 1.00 95.12 70 PHE A C 1
ATOM 510 O O . PHE A 1 70 ? 3.513 3.628 13.092 1.00 95.12 70 PHE A O 1
ATOM 517 N N . LEU A 1 71 ? 2.008 5.249 13.518 1.00 95.38 71 LEU A N 1
ATOM 518 C CA . LEU A 1 71 ? 2.869 6.353 13.084 1.00 95.38 71 LEU A CA 1
ATOM 519 C C . LEU A 1 71 ? 4.088 6.526 13.991 1.00 95.38 71 LEU A C 1
ATOM 521 O O . LEU A 1 71 ? 5.179 6.787 13.488 1.00 95.38 71 LEU A O 1
ATOM 525 N N . LEU A 1 72 ? 3.928 6.352 15.303 1.00 97.12 72 LEU A N 1
ATOM 526 C CA . LEU A 1 72 ? 5.031 6.424 16.258 1.00 97.12 72 LEU A CA 1
ATOM 527 C C . LEU A 1 72 ? 6.048 5.304 16.000 1.00 97.12 72 LEU A C 1
ATOM 529 O O . LEU A 1 72 ? 7.238 5.582 15.869 1.00 97.12 72 LEU A O 1
ATOM 533 N N . ILE A 1 73 ? 5.585 4.063 15.817 1.00 97.12 73 ILE A N 1
ATOM 534 C CA . ILE A 1 73 ? 6.445 2.918 15.469 1.00 97.12 73 ILE A CA 1
ATOM 535 C C . ILE A 1 73 ? 7.158 3.151 14.130 1.00 97.12 73 ILE A C 1
ATOM 537 O O . ILE A 1 73 ? 8.370 2.964 14.033 1.00 97.12 73 ILE A O 1
ATOM 541 N N . THR A 1 74 ? 6.426 3.589 13.102 1.00 96.44 74 THR A N 1
ATOM 542 C CA . THR A 1 74 ? 7.000 3.889 11.779 1.00 96.44 74 THR A CA 1
ATOM 543 C C . THR A 1 74 ? 8.065 4.977 11.868 1.00 96.44 74 THR A C 1
ATOM 545 O O . THR A 1 74 ? 9.141 4.822 11.297 1.00 96.44 74 THR A O 1
ATOM 548 N N . SER A 1 75 ? 7.801 6.043 12.625 1.00 96.31 75 SER A N 1
ATOM 549 C CA . SER A 1 75 ? 8.735 7.160 12.791 1.00 96.31 75 SER A CA 1
ATOM 550 C C . SER A 1 75 ? 10.005 6.730 13.518 1.00 96.31 75 SER A C 1
ATOM 552 O O . SER A 1 75 ? 11.096 7.075 13.074 1.00 96.31 75 SER A O 1
ATOM 554 N N . ILE A 1 76 ? 9.888 5.924 14.580 1.00 97.31 76 ILE A N 1
ATOM 555 C CA . ILE A 1 76 ? 11.055 5.351 15.268 1.00 97.31 76 ILE A CA 1
ATOM 556 C C . ILE A 1 76 ? 11.861 4.473 14.307 1.00 97.31 76 ILE A C 1
ATOM 558 O O . ILE A 1 76 ? 13.081 4.599 14.252 1.00 97.31 76 ILE A O 1
ATOM 562 N N . ARG A 1 77 ? 11.201 3.624 13.506 1.00 95.81 77 ARG A N 1
ATOM 563 C CA . ARG A 1 77 ? 11.891 2.774 12.524 1.00 95.81 77 ARG A CA 1
ATOM 564 C C . ARG A 1 77 ? 12.638 3.604 11.475 1.00 95.81 77 ARG A C 1
ATOM 566 O O . ARG A 1 77 ? 13.775 3.272 11.152 1.00 95.81 77 ARG A O 1
ATOM 573 N N . MET A 1 78 ? 12.018 4.661 10.948 1.00 95.94 78 MET A N 1
ATOM 574 C CA . MET A 1 78 ? 12.672 5.569 9.998 1.00 95.94 78 MET A CA 1
ATOM 575 C C . MET A 1 78 ? 13.842 6.315 10.647 1.00 95.94 78 MET A C 1
ATOM 577 O O . MET A 1 78 ? 14.881 6.460 10.015 1.00 95.94 78 MET A O 1
ATOM 581 N N . LEU A 1 79 ? 13.704 6.737 11.909 1.00 96.38 79 LEU A N 1
ATOM 582 C CA . LEU A 1 79 ? 14.775 7.392 12.660 1.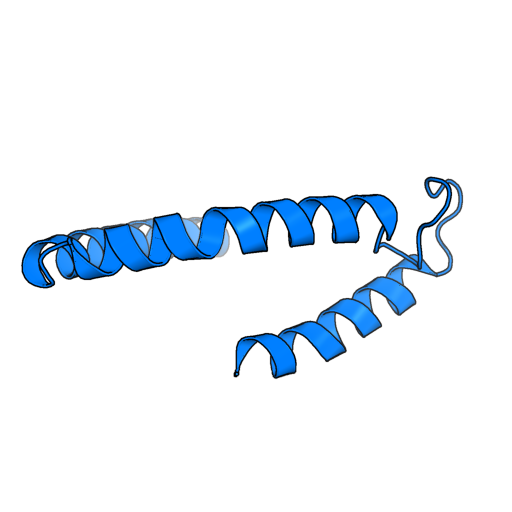00 96.38 79 LEU A CA 1
ATOM 583 C C . LEU A 1 79 ? 15.961 6.442 12.882 1.00 96.38 79 LEU A C 1
ATOM 585 O O . LEU A 1 79 ? 17.102 6.833 12.670 1.00 96.38 79 LEU A O 1
ATOM 589 N N . TRP A 1 80 ? 15.703 5.178 13.223 1.00 95.94 80 TRP A N 1
ATOM 590 C CA . TRP A 1 80 ? 16.752 4.159 13.309 1.00 95.94 80 TRP A CA 1
ATOM 591 C C . TRP A 1 80 ? 17.436 3.883 11.968 1.00 95.94 80 TRP A C 1
ATOM 593 O O . TRP A 1 80 ? 18.651 3.759 11.956 1.00 95.94 80 TRP A O 1
ATOM 603 N N . GLN A 1 81 ? 16.695 3.833 10.854 1.00 93.94 81 GLN A N 1
ATOM 604 C CA . GLN A 1 81 ? 17.282 3.691 9.509 1.00 93.94 81 GLN A CA 1
ATOM 605 C C . GLN A 1 81 ? 18.054 4.924 9.027 1.00 93.94 81 GLN A C 1
ATOM 607 O O . GLN A 1 81 ? 18.774 4.832 8.042 1.00 93.94 81 GLN A O 1
ATOM 612 N N . ALA A 1 82 ? 17.837 6.088 9.638 1.00 92.94 82 ALA A N 1
ATOM 613 C CA . ALA A 1 82 ? 18.534 7.317 9.278 1.00 92.94 82 ALA A CA 1
ATOM 614 C C . ALA A 1 82 ? 19.777 7.569 10.149 1.00 92.94 82 ALA A C 1
ATOM 616 O O . ALA A 1 82 ? 20.705 8.230 9.690 1.00 92.94 82 ALA A O 1
ATOM 617 N N . LEU A 1 83 ? 19.791 7.088 11.401 1.00 91.69 83 LEU A N 1
ATOM 618 C CA . LEU A 1 83 ? 20.937 7.207 12.317 1.00 91.69 83 LEU A CA 1
ATOM 619 C C . LEU A 1 83 ? 21.963 6.065 12.200 1.00 91.69 83 LEU A C 1
ATOM 621 O O . LEU A 1 83 ? 23.051 6.201 12.760 1.00 91.69 83 LEU A O 1
ATOM 625 N N . GLY A 1 84 ? 21.635 4.967 11.517 1.00 68.38 84 GLY A N 1
ATOM 626 C CA . GLY A 1 84 ? 22.547 3.859 11.206 1.00 68.38 84 GLY A CA 1
ATOM 627 C C . GLY A 1 84 ? 22.479 3.495 9.735 1.00 68.38 84 GLY A C 1
ATOM 628 O O . GLY A 1 84 ? 23.501 2.991 9.225 1.00 68.38 84 GLY A O 1
#